Protein AF-A0ABD0NXB0-F1 (afdb_monomer)

pLDDT: mean 73.51, std 18.08, range [41.19, 98.25]

InterPro domains:
  IPR004088 K Homology domain, type 1 [PF00013] (63-90)
  IPR036612 K Homology domain, type 1 superfamily [G3DSA:3.30.1370.10] (56-92)
  IPR036612 K Homology domain, type 1 superfamily [SSF54791] (51-90)

Secondary structure (DSSP, 8-state):
-HHHHTT-EETTEEP------TTTS---PPP-----------PPP---------------S-------HHHHHHHH-GGGHHHHHHHHHHT-

Sequence (92 aa):
ALDKLNGFLMENYALKVSYIPDETAAVDAPAVGGRRGFNPRGPPRQGSPNLGARPKLQSDVPLRMLVPTQFVGAIIGKEGATIRNITKQTHS

Mean predicted aligned error: 16.23 Å

Radius of gyration: 21.7 Å; Cα contacts (8 Å, |Δi|>4): 31; chains: 1; bounding box: 37×34×60 Å

Foldseek 3Di:
DQVVQQQDADPNDGDHDDQDDPVNVPPPDDDDDDDDDDDDDDDDDDDDDPPDPPPPPPVPRDDDDDDDPVCVCVCCDDVSPNVVVVCVVSVD

Solvent-accessible surface area (backbone atoms only — not comparable to full-atom values): 6603 Å² total; per-residue (Å²): 110,57,76,69,41,42,67,35,72,56,98,89,42,65,38,81,67,79,90,76,57,72,93,74,47,79,75,86,66,79,78,85,79,76,92,84,80,92,82,93,88,80,85,88,79,81,85,76,87,84,85,80,72,81,74,74,84,69,65,89,68,84,87,84,82,92,72,64,75,92,50,49,62,68,55,36,28,76,97,39,53,44,43,52,50,50,33,68,73,69,77,104

Structure (mmCIF, N/CA/C/O backbone):
data_AF-A0ABD0NXB0-F1
#
_entry.id   AF-A0ABD0NXB0-F1
#
loop_
_atom_site.group_PDB
_atom_site.id
_atom_site.type_symbol
_atom_site.label_atom_id
_atom_site.label_alt_id
_atom_site.label_comp_id
_atom_site.label_asym_id
_atom_site.label_entity_id
_atom_site.label_seq_id
_atom_site.pdbx_PDB_ins_code
_atom_site.Cartn_x
_atom_site.Cartn_y
_atom_site.Cartn_z
_atom_site.occupancy
_atom_site.B_iso_or_equiv
_atom_site.auth_seq_id
_atom_site.auth_comp_id
_atom_site.auth_asym_id
_atom_site.auth_atom_id
_atom_site.pdbx_PDB_model_num
ATOM 1 N N . ALA A 1 1 ? 7.576 -19.754 -5.098 1.00 62.50 1 ALA A N 1
ATOM 2 C CA . ALA A 1 1 ? 7.474 -18.709 -4.051 1.00 62.50 1 ALA A CA 1
ATOM 3 C C . ALA A 1 1 ? 6.022 -18.515 -3.631 1.00 62.50 1 ALA A C 1
ATOM 5 O O . ALA A 1 1 ? 5.747 -18.644 -2.449 1.00 62.50 1 ALA A O 1
ATOM 6 N N . LEU A 1 2 ? 5.106 -18.314 -4.587 1.00 68.56 2 LEU A N 1
ATOM 7 C CA . LEU A 1 2 ? 3.655 -18.223 -4.362 1.00 68.56 2 LEU A CA 1
ATOM 8 C C . LEU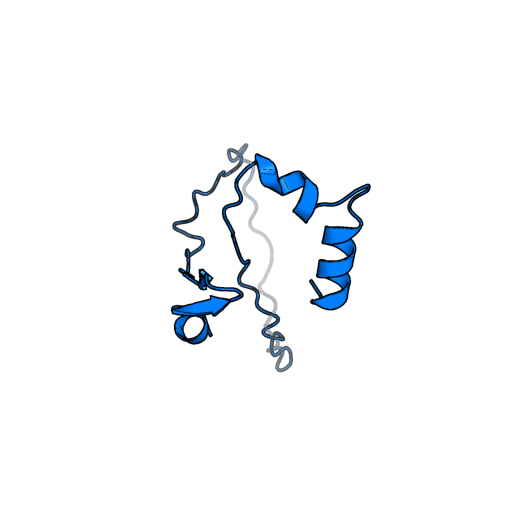 A 1 2 ? 3.088 -19.362 -3.494 1.00 68.56 2 LEU A C 1
ATOM 10 O O . LEU A 1 2 ? 2.435 -19.088 -2.493 1.00 68.56 2 LEU A O 1
ATOM 14 N N . ASP A 1 3 ? 3.432 -20.620 -3.787 1.00 75.81 3 ASP A N 1
ATOM 15 C CA . ASP A 1 3 ? 2.931 -21.777 -3.018 1.00 75.81 3 ASP A CA 1
ATOM 16 C C . ASP A 1 3 ? 3.420 -21.820 -1.568 1.00 75.81 3 ASP A C 1
ATOM 18 O O . ASP A 1 3 ? 2.778 -22.420 -0.718 1.00 75.81 3 ASP A O 1
ATOM 22 N N . LYS A 1 4 ? 4.548 -21.162 -1.265 1.00 80.62 4 LYS A N 1
ATOM 23 C CA . LYS A 1 4 ? 5.059 -21.049 0.110 1.00 80.62 4 LYS A CA 1
ATOM 24 C C . LYS A 1 4 ? 4.334 -19.967 0.911 1.00 80.62 4 LYS A C 1
ATOM 26 O O . LYS A 1 4 ? 4.427 -19.962 2.131 1.00 80.62 4 LYS A O 1
ATOM 31 N N . LEU A 1 5 ? 3.677 -19.034 0.222 1.00 81.06 5 LEU A N 1
ATOM 32 C CA . LEU A 1 5 ? 2.935 -17.932 0.829 1.00 81.06 5 LEU A CA 1
ATOM 33 C C . LEU A 1 5 ? 1.461 -18.296 1.020 1.00 81.06 5 LEU A C 1
ATOM 35 O O . LEU A 1 5 ? 0.849 -17.846 1.979 1.00 81.06 5 LEU A O 1
ATOM 39 N N . ASN A 1 6 ? 0.892 -19.135 0.151 1.00 86.06 6 ASN A N 1
ATOM 40 C CA . ASN A 1 6 ? -0.475 -19.627 0.309 1.00 86.06 6 ASN A CA 1
ATOM 41 C C . ASN A 1 6 ? -0.620 -20.476 1.579 1.00 86.06 6 ASN A C 1
ATOM 43 O O . ASN A 1 6 ? 0.012 -21.520 1.713 1.00 86.06 6 ASN A O 1
ATOM 47 N N . GLY A 1 7 ? -1.465 -20.028 2.509 1.00 84.00 7 GLY A N 1
ATOM 48 C CA . GLY A 1 7 ? -1.658 -20.678 3.807 1.00 84.00 7 GLY A CA 1
ATOM 49 C C . GLY A 1 7 ? -0.607 -20.313 4.858 1.00 84.00 7 GLY A C 1
ATOM 50 O O . GLY A 1 7 ? -0.695 -20.797 5.985 1.00 84.00 7 GLY A O 1
ATOM 51 N N . PHE A 1 8 ? 0.356 -19.442 4.533 1.00 89.25 8 PHE A N 1
ATOM 52 C CA . PHE A 1 8 ? 1.278 -18.905 5.528 1.00 89.25 8 PHE A CA 1
ATOM 53 C C . PHE A 1 8 ? 0.509 -18.043 6.534 1.00 89.25 8 PHE A C 1
ATOM 55 O O . PHE A 1 8 ? -0.235 -17.144 6.138 1.00 89.25 8 PHE A O 1
ATOM 62 N N . LEU A 1 9 ? 0.684 -18.330 7.826 1.00 88.56 9 LEU A N 1
ATOM 63 C CA . LEU A 1 9 ? 0.037 -17.598 8.910 1.00 88.56 9 LEU A CA 1
ATOM 64 C C . LEU A 1 9 ? 0.874 -16.379 9.296 1.00 88.56 9 LEU A C 1
ATOM 66 O O . LEU A 1 9 ? 1.996 -16.512 9.782 1.00 88.56 9 LEU A O 1
ATOM 70 N N . MET A 1 10 ? 0.296 -15.197 9.127 1.00 83.50 10 MET A N 1
ATOM 71 C CA . MET A 1 10 ? 0.849 -13.930 9.583 1.00 83.50 10 MET A CA 1
ATOM 72 C C . MET A 1 10 ? -0.137 -13.301 10.566 1.00 83.50 10 MET A C 1
ATOM 74 O O . MET A 1 10 ? -1.242 -12.943 10.173 1.00 83.50 10 MET A O 1
ATOM 78 N N . GLU A 1 11 ? 0.242 -13.224 11.846 1.00 82.81 11 GLU A N 1
ATOM 79 C CA . GLU A 1 11 ? -0.569 -12.601 12.913 1.00 82.81 11 GLU A CA 1
ATOM 80 C C . GLU A 1 11 ? -2.041 -13.066 12.902 1.00 82.81 11 GLU A C 1
ATOM 82 O O . GLU A 1 11 ? -2.973 -12.273 12.993 1.00 82.81 11 GLU A O 1
ATOM 87 N N . ASN A 1 12 ? -2.236 -14.383 12.758 1.00 84.25 12 ASN A N 1
ATOM 88 C CA . ASN A 1 12 ? -3.523 -15.095 12.686 1.00 84.25 12 ASN A CA 1
ATOM 89 C C . ASN A 1 12 ? -4.290 -14.989 11.355 1.00 84.25 12 ASN A C 1
ATOM 91 O O . ASN A 1 12 ? -5.379 -15.552 11.238 1.00 84.25 12 ASN A O 1
ATOM 95 N N . TYR A 1 13 ? -3.715 -14.367 10.328 1.00 81.69 13 TYR A N 1
ATOM 96 C CA . TYR A 1 13 ? -4.272 -14.347 8.977 1.00 81.69 13 TYR A CA 1
ATOM 97 C C . TYR A 1 13 ? -3.518 -15.306 8.059 1.00 81.69 13 TYR A C 1
ATOM 99 O O . TYR A 1 13 ? -2.295 -15.252 7.953 1.00 81.69 13 TYR A O 1
ATOM 107 N N . ALA A 1 14 ? -4.251 -16.179 7.367 1.00 86.25 14 ALA A N 1
ATOM 108 C CA . ALA A 1 14 ? -3.685 -17.007 6.309 1.00 86.25 14 ALA A CA 1
ATOM 109 C C . ALA A 1 14 ? -3.577 -16.186 5.020 1.00 86.25 14 ALA A C 1
ATOM 111 O O . ALA A 1 14 ? -4.581 -15.689 4.501 1.00 86.25 14 ALA A O 1
ATOM 112 N N . LEU A 1 15 ? -2.366 -16.053 4.489 1.00 85.62 15 LEU A N 1
ATOM 113 C CA . LEU A 1 15 ? -2.147 -15.350 3.232 1.00 85.62 15 LEU A CA 1
ATOM 114 C C . LEU A 1 15 ? -2.689 -16.178 2.057 1.00 85.62 15 LEU A C 1
ATOM 116 O O . LEU A 1 15 ? -2.479 -17.390 1.973 1.00 85.62 15 LEU A O 1
ATOM 120 N N . LYS A 1 16 ? -3.370 -15.503 1.125 1.00 85.06 16 LYS A N 1
ATOM 121 C CA .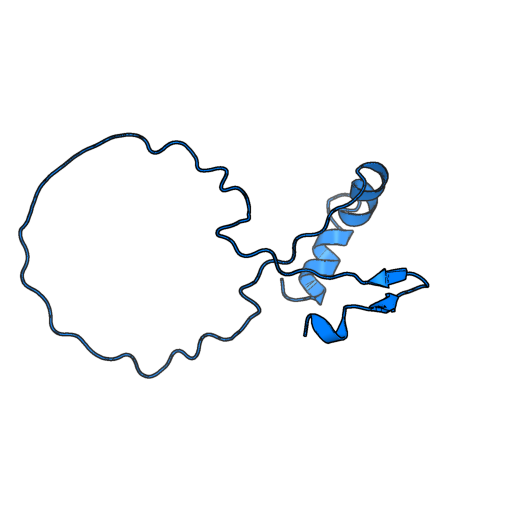 LYS A 1 16 ? -3.773 -16.051 -0.174 1.00 85.06 16 LYS A CA 1
ATOM 122 C C . LYS A 1 16 ? -3.167 -15.191 -1.274 1.00 85.06 16 LYS A C 1
ATOM 124 O O . LYS A 1 16 ? -3.417 -13.991 -1.339 1.00 85.06 16 LYS A O 1
ATOM 129 N N . VAL A 1 17 ? -2.391 -15.814 -2.147 1.00 83.19 17 VAL A N 1
ATOM 130 C CA . VAL A 1 17 ? -1.666 -15.187 -3.243 1.00 83.19 17 VAL A CA 1
ATOM 131 C C . VAL A 1 17 ? -2.007 -15.915 -4.538 1.00 83.19 17 VAL A C 1
ATOM 133 O O . VAL A 1 17 ? -1.777 -17.117 -4.681 1.00 83.19 17 VAL A O 1
ATOM 136 N N . SER A 1 18 ? -2.557 -15.174 -5.494 1.00 81.75 18 SER A N 1
ATOM 137 C CA . SER A 1 18 ? -2.835 -15.637 -6.854 1.00 81.75 18 SER A CA 1
ATOM 138 C C . SER A 1 18 ? -2.018 -14.826 -7.848 1.00 81.75 18 SER A C 1
ATOM 140 O O . SER A 1 18 ? -1.949 -13.603 -7.736 1.00 81.75 18 SER A O 1
ATOM 142 N N . TYR A 1 19 ? -1.428 -15.497 -8.833 1.00 79.06 19 TYR A N 1
ATOM 143 C CA . TYR A 1 19 ? -0.824 -14.820 -9.974 1.00 79.06 19 TYR A CA 1
ATOM 144 C C . TYR A 1 19 ? -1.925 -14.359 -10.936 1.00 79.06 19 TYR A C 1
ATOM 146 O O . TYR A 1 19 ? -2.785 -15.155 -11.308 1.00 79.06 19 TYR A O 1
ATOM 154 N N . ILE A 1 20 ? -1.900 -13.082 -11.316 1.00 76.75 20 ILE A N 1
ATOM 155 C CA . ILE A 1 20 ? -2.787 -12.513 -12.336 1.00 76.75 20 ILE A CA 1
ATOM 156 C C . ILE A 1 20 ? -1.896 -12.185 -13.540 1.00 76.75 20 ILE A C 1
ATOM 158 O O . ILE A 1 20 ? -1.117 -11.237 -13.440 1.00 76.75 20 ILE A O 1
ATOM 162 N N . PRO A 1 21 ? -1.943 -12.965 -14.636 1.00 74.25 21 PRO A N 1
ATOM 163 C CA . PRO A 1 21 ? -1.161 -12.668 -15.831 1.00 74.25 21 PRO A CA 1
ATOM 164 C C . PRO A 1 21 ? -1.609 -11.343 -16.456 1.00 74.25 21 PRO A C 1
ATOM 166 O O . PRO A 1 21 ? -2.805 -11.035 -16.470 1.00 74.25 21 PRO A O 1
ATOM 169 N N . ASP A 1 22 ? -0.657 -10.586 -17.003 1.00 66.75 22 ASP A N 1
ATOM 170 C CA . ASP A 1 22 ? -0.893 -9.238 -17.540 1.00 66.75 22 ASP A CA 1
ATOM 171 C C . ASP A 1 22 ? -1.952 -9.206 -18.658 1.00 66.75 22 ASP A C 1
ATOM 173 O O . ASP A 1 22 ? -2.673 -8.224 -18.781 1.00 66.75 22 ASP A O 1
ATOM 177 N N . GLU A 1 23 ? -2.134 -10.299 -19.408 1.00 68.00 23 GLU A N 1
ATOM 178 C CA . GLU A 1 23 ? -3.196 -10.431 -20.424 1.00 68.00 23 GLU A CA 1
ATOM 179 C C . GLU A 1 23 ? -4.620 -10.438 -19.832 1.00 68.00 23 GLU A C 1
ATOM 181 O O . GLU A 1 23 ? -5.579 -10.069 -20.506 1.00 68.00 23 GLU A O 1
ATOM 186 N N . THR A 1 24 ? -4.772 -10.852 -18.569 1.00 63.03 24 THR A N 1
ATOM 187 C CA . THR A 1 24 ? -6.065 -10.897 -17.850 1.00 63.03 24 THR A CA 1
ATOM 188 C C . THR A 1 24 ? -6.271 -9.708 -16.915 1.00 63.03 24 THR A C 1
ATOM 190 O O . THR A 1 24 ? -7.395 -9.430 -16.491 1.00 63.03 24 THR A O 1
ATOM 193 N N . ALA A 1 25 ? -5.194 -8.992 -16.591 1.00 59.72 25 ALA A N 1
ATOM 194 C CA . ALA A 1 25 ? -5.258 -7.722 -15.898 1.00 59.72 25 ALA A CA 1
ATOM 195 C C . ALA A 1 25 ? -5.811 -6.686 -16.877 1.00 59.72 25 ALA A C 1
ATOM 197 O O . ALA A 1 25 ? -5.051 -6.166 -17.683 1.00 59.72 25 ALA A O 1
ATOM 198 N N . ALA A 1 26 ? -7.124 -6.432 -16.818 1.00 58.88 26 ALA A N 1
ATOM 199 C CA . ALA A 1 26 ? -7.837 -5.472 -17.660 1.00 58.88 26 ALA A CA 1
ATOM 200 C C . ALA A 1 26 ? -6.938 -4.292 -18.057 1.00 58.88 26 ALA A C 1
ATOM 202 O O . ALA A 1 26 ? -6.555 -3.463 -17.229 1.00 58.88 26 ALA A O 1
ATOM 203 N N . VAL A 1 27 ? -6.539 -4.293 -19.326 1.00 57.78 27 VAL A N 1
ATOM 204 C CA . VAL A 1 27 ? -5.739 -3.236 -19.923 1.00 57.78 27 VAL A CA 1
ATOM 205 C C . VAL A 1 27 ? -6.664 -2.030 -20.012 1.00 57.78 27 VAL A C 1
ATOM 207 O O . VAL A 1 27 ? -7.480 -1.942 -20.927 1.00 57.78 27 VAL A O 1
ATOM 210 N N . ASP A 1 28 ? -6.556 -1.101 -19.063 1.00 57.22 28 ASP A N 1
ATOM 211 C CA . ASP A 1 28 ? -6.955 0.287 -19.301 1.00 57.22 28 ASP A CA 1
ATOM 212 C C . ASP A 1 28 ? -5.982 0.843 -20.349 1.00 57.22 28 ASP A C 1
ATOM 214 O O . ASP A 1 28 ? -4.989 1.509 -20.058 1.00 57.22 28 ASP A O 1
ATOM 218 N N . ALA A 1 29 ? -6.208 0.452 -21.602 1.00 55.19 29 ALA A N 1
ATOM 219 C CA . ALA A 1 29 ? -5.469 0.953 -22.737 1.00 55.19 29 ALA A CA 1
ATOM 220 C C . ALA A 1 29 ? -5.920 2.401 -22.982 1.00 55.19 29 ALA A C 1
ATOM 222 O O . ALA A 1 29 ? -7.103 2.627 -23.255 1.00 55.19 29 ALA A O 1
ATOM 223 N N . PRO A 1 30 ? -5.021 3.402 -22.951 1.00 51.59 30 PRO A N 1
ATOM 224 C CA . PRO A 1 30 ? -5.346 4.688 -23.537 1.00 51.59 30 PRO A CA 1
ATOM 225 C C . PRO A 1 30 ? -5.575 4.464 -25.036 1.00 51.59 30 PRO A C 1
ATOM 227 O O . PRO A 1 30 ? -4.741 3.878 -25.729 1.00 51.59 30 PRO A O 1
ATOM 230 N N . ALA A 1 31 ? -6.741 4.888 -25.519 1.00 51.97 31 ALA A N 1
ATOM 231 C CA . ALA A 1 31 ? -7.153 4.750 -26.907 1.00 51.97 31 ALA A CA 1
ATOM 232 C C . ALA A 1 31 ? -6.041 5.213 -27.867 1.00 51.97 31 ALA A C 1
ATOM 234 O O . ALA A 1 31 ? -5.598 6.361 -27.839 1.00 51.97 31 ALA A O 1
ATOM 235 N N . VAL A 1 32 ? -5.602 4.290 -28.725 1.00 50.50 32 VAL A N 1
ATOM 236 C CA . VAL A 1 32 ? -4.618 4.507 -29.788 1.00 50.50 32 VAL A CA 1
ATOM 237 C C . VAL A 1 32 ? -5.108 5.610 -30.726 1.00 50.50 32 VAL A C 1
ATOM 239 O O . VAL A 1 32 ? -6.031 5.422 -31.520 1.00 50.50 32 VAL A O 1
ATOM 242 N N . GLY A 1 33 ? -4.458 6.769 -30.652 1.00 44.78 33 GLY A N 1
ATOM 243 C CA . GLY A 1 33 ? -4.624 7.861 -31.598 1.00 44.78 33 GLY A CA 1
ATOM 244 C C . GLY A 1 33 ? -3.696 7.714 -32.806 1.00 44.78 33 GLY A C 1
ATOM 245 O O . GLY A 1 33 ? -2.501 7.949 -32.703 1.00 44.78 33 GLY A O 1
ATOM 246 N N . GLY A 1 34 ? -4.277 7.409 -33.969 1.00 43.22 34 GLY A N 1
ATOM 247 C CA . GLY A 1 34 ? -3.957 8.123 -35.214 1.00 43.22 34 GLY A CA 1
ATOM 248 C C . GLY A 1 34 ? -2.737 7.699 -36.048 1.00 43.22 34 GLY A C 1
ATOM 249 O O . GLY A 1 34 ? -1.631 8.191 -35.876 1.00 43.22 34 GLY A O 1
ATOM 250 N N . ARG A 1 35 ? -3.025 6.904 -37.088 1.00 52.47 35 ARG A N 1
ATOM 251 C CA . ARG A 1 35 ? -2.350 6.792 -38.402 1.00 52.47 35 ARG A CA 1
ATOM 252 C C . ARG A 1 35 ? -1.405 7.948 -38.801 1.00 52.47 35 ARG A C 1
ATOM 254 O O . ARG A 1 35 ? -1.867 9.080 -38.910 1.00 52.47 35 ARG A O 1
ATOM 261 N N . ARG A 1 36 ? -0.172 7.600 -39.207 1.00 41.19 36 ARG A N 1
ATOM 262 C CA . ARG A 1 36 ? 0.718 8.184 -40.259 1.00 41.19 36 ARG A CA 1
ATOM 263 C C . ARG A 1 36 ? 2.096 7.518 -40.060 1.00 41.19 36 ARG A C 1
ATOM 265 O O . ARG A 1 36 ? 2.536 7.424 -38.932 1.00 41.19 36 ARG A O 1
ATOM 272 N N . GLY A 1 37 ? 2.854 7.006 -41.018 1.00 43.19 37 GLY A N 1
ATOM 273 C CA . GLY A 1 37 ? 2.831 7.017 -42.467 1.00 43.19 37 GLY A CA 1
ATOM 274 C C . GLY A 1 37 ? 3.975 6.112 -42.955 1.00 43.19 37 GLY A C 1
ATOM 275 O O . GLY A 1 37 ?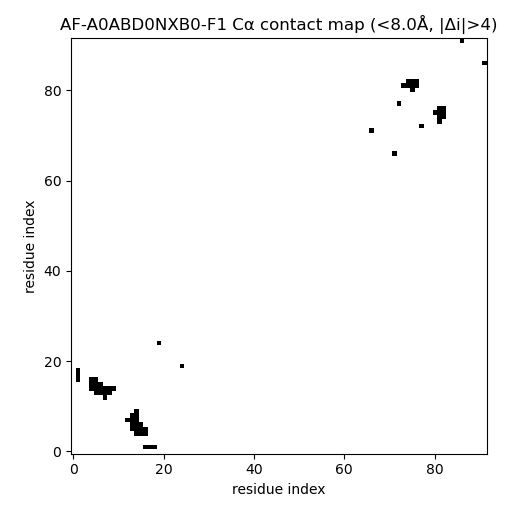 4.934 5.832 -42.241 1.00 43.19 37 GLY A O 1
ATOM 276 N N . PHE A 1 38 ? 3.803 5.619 -44.169 1.00 47.69 38 PHE A N 1
ATOM 277 C CA . PHE A 1 38 ? 4.677 4.745 -44.941 1.00 47.69 38 PHE A CA 1
ATOM 278 C C . PHE A 1 38 ? 6.027 5.407 -45.275 1.00 47.69 38 PHE A C 1
ATOM 280 O O . PHE A 1 38 ? 6.021 6.526 -45.772 1.00 47.69 38 PHE A O 1
ATOM 287 N N . ASN A 1 39 ? 7.153 4.711 -45.044 1.00 50.06 39 ASN A N 1
ATOM 288 C CA . ASN A 1 39 ? 8.449 4.927 -45.718 1.00 50.06 39 ASN A CA 1
ATOM 289 C C . ASN A 1 39 ? 9.390 3.711 -45.504 1.00 50.06 39 ASN A C 1
ATOM 291 O O . ASN A 1 39 ? 9.810 3.486 -44.369 1.00 50.06 39 ASN A O 1
ATOM 295 N N . PRO A 1 40 ? 9.786 2.946 -46.546 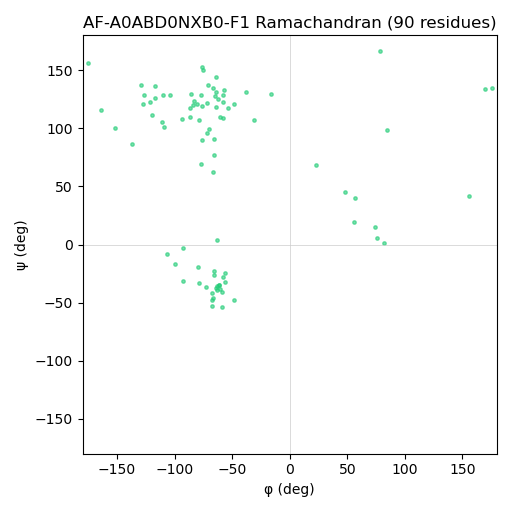1.00 55.41 40 PRO A N 1
ATOM 296 C CA . PRO A 1 40 ? 10.758 1.859 -46.414 1.00 55.41 40 PRO A CA 1
ATOM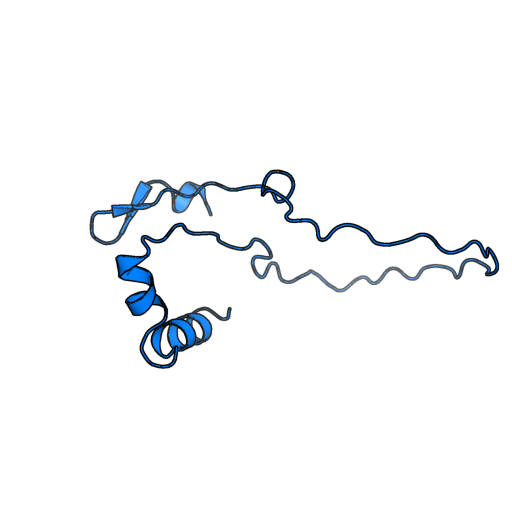 297 C C . PRO A 1 40 ? 12.094 2.224 -47.081 1.00 55.41 40 PRO A C 1
ATOM 299 O O . PRO A 1 40 ? 12.200 2.120 -48.300 1.00 55.41 40 PRO A O 1
ATOM 302 N N . ARG A 1 41 ? 13.128 2.636 -46.327 1.00 49.09 41 ARG A N 1
ATOM 303 C CA . ARG A 1 41 ? 14.506 2.774 -46.861 1.00 49.09 41 ARG A CA 1
ATOM 304 C C . ARG A 1 41 ? 15.594 2.582 -45.790 1.00 49.09 41 ARG A C 1
ATOM 306 O O . ARG A 1 41 ? 15.927 3.525 -45.084 1.00 49.09 41 ARG A O 1
ATOM 313 N N . GLY A 1 42 ? 16.207 1.395 -45.737 1.00 47.22 42 GLY A N 1
ATOM 314 C CA . GLY A 1 42 ? 17.488 1.172 -45.047 1.00 47.22 42 GLY A CA 1
ATOM 315 C C . GLY A 1 42 ? 17.937 -0.304 -45.031 1.00 47.22 42 GLY A C 1
ATOM 316 O O . GLY A 1 42 ? 17.097 -1.163 -44.775 1.00 47.22 42 GLY A O 1
ATOM 317 N N . PRO A 1 43 ? 19.217 -0.629 -45.319 1.00 61.06 43 PRO A N 1
ATOM 318 C CA . PRO A 1 43 ? 19.716 -2.009 -45.372 1.00 61.06 43 PRO A CA 1
ATOM 319 C C . PRO A 1 43 ? 19.919 -2.623 -43.969 1.00 61.06 43 PRO A C 1
ATOM 321 O O . PRO A 1 43 ? 20.207 -1.888 -43.019 1.00 61.06 43 PRO A O 1
ATOM 324 N N . PRO A 1 44 ? 19.820 -3.960 -43.817 1.00 51.16 44 PRO A N 1
ATOM 325 C CA . PRO A 1 44 ? 19.940 -4.625 -42.523 1.00 51.16 44 PRO A CA 1
ATOM 326 C C . PRO A 1 44 ? 21.408 -4.681 -42.087 1.00 51.16 44 PRO A C 1
ATOM 328 O O . PRO A 1 44 ? 22.248 -5.280 -42.760 1.00 51.16 44 PRO A O 1
ATOM 331 N N . ARG A 1 45 ? 21.737 -4.062 -40.948 1.00 56.41 45 ARG A N 1
ATOM 332 C CA . ARG A 1 45 ? 23.046 -4.242 -40.310 1.00 56.41 45 ARG A CA 1
ATOM 333 C C . ARG A 1 45 ? 23.038 -5.502 -39.444 1.00 56.41 45 ARG A C 1
ATOM 335 O O . ARG A 1 45 ? 22.248 -5.644 -38.518 1.00 56.41 45 ARG A O 1
ATOM 342 N N . GLN A 1 46 ? 23.944 -6.387 -39.833 1.00 56.44 46 GLN A N 1
ATOM 343 C CA . GLN A 1 46 ? 24.412 -7.632 -39.238 1.00 56.44 46 GLN A CA 1
ATOM 344 C C . GLN A 1 46 ? 24.520 -7.592 -37.703 1.00 56.44 46 GLN 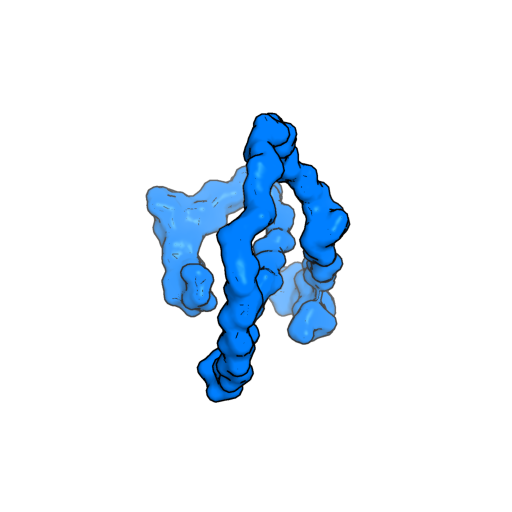A C 1
ATOM 346 O O . GLN A 1 46 ? 25.079 -6.657 -37.131 1.00 56.44 46 GLN A O 1
ATOM 351 N N . GLY A 1 47 ? 23.961 -8.619 -37.057 1.00 47.53 47 GLY A N 1
ATOM 352 C CA . GLY A 1 47 ? 23.872 -8.748 -35.606 1.00 47.53 47 GLY A CA 1
ATOM 353 C C . GLY A 1 47 ? 25.186 -9.133 -34.928 1.00 47.53 47 GLY A C 1
ATOM 354 O O . GLY A 1 47 ? 26.005 -9.864 -35.481 1.00 47.53 47 GLY A O 1
ATOM 355 N N . SER A 1 48 ? 25.333 -8.668 -33.689 1.00 61.34 48 SER A N 1
ATOM 356 C CA . SER A 1 48 ? 26.323 -9.145 -32.724 1.00 6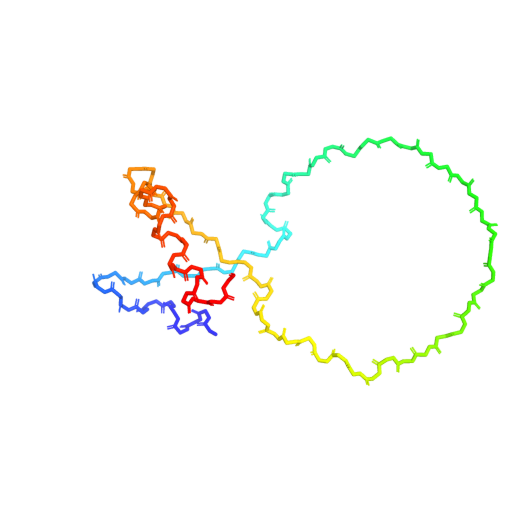1.34 48 SER A CA 1
ATOM 357 C C . SER A 1 48 ? 25.559 -9.744 -31.534 1.00 61.34 48 SER A C 1
ATOM 359 O O . SER A 1 48 ? 24.678 -9.059 -31.003 1.00 61.34 48 SER A O 1
ATOM 361 N N . PRO A 1 49 ? 25.802 -11.001 -31.115 1.00 58.53 49 PRO A N 1
ATOM 362 C CA . PRO A 1 49 ? 25.119 -11.564 -29.961 1.00 58.53 49 PRO A CA 1
ATOM 363 C C . PRO A 1 49 ? 25.778 -11.043 -28.680 1.00 58.53 49 PRO A C 1
ATOM 365 O O . PRO A 1 49 ? 26.878 -11.457 -28.319 1.00 58.53 49 PRO A O 1
ATOM 368 N N . ASN A 1 50 ? 25.089 -10.142 -27.975 1.00 55.72 50 ASN A N 1
ATOM 369 C CA . ASN A 1 50 ? 25.449 -9.744 -26.614 1.00 55.72 50 ASN A CA 1
ATOM 370 C C . ASN A 1 50 ? 25.274 -10.940 -25.658 1.00 55.72 50 ASN A C 1
ATOM 372 O O . ASN A 1 50 ? 24.214 -11.149 -25.069 1.00 55.72 50 ASN A O 1
ATOM 376 N N . LEU A 1 51 ? 26.339 -11.721 -25.486 1.00 61.97 51 LEU A N 1
ATOM 377 C CA . LEU A 1 51 ? 26.511 -12.667 -24.386 1.00 61.97 51 LEU A CA 1
ATOM 378 C C . LEU A 1 51 ? 26.880 -11.879 -23.123 1.00 61.97 51 LEU A C 1
ATOM 380 O O . LEU A 1 51 ? 28.058 -11.643 -22.870 1.00 61.97 51 LEU A O 1
ATOM 384 N N . GLY A 1 52 ? 25.898 -11.444 -22.330 1.00 57.97 52 GLY A N 1
ATOM 385 C CA . GLY A 1 52 ? 26.237 -10.842 -21.035 1.00 57.97 52 GLY A CA 1
ATOM 386 C C . GLY A 1 52 ? 25.239 -9.883 -20.412 1.00 57.97 52 GLY A C 1
ATOM 387 O O . GLY A 1 52 ? 25.650 -8.886 -19.835 1.00 57.97 52 GLY A O 1
ATOM 388 N N . ALA A 1 53 ? 23.947 -10.175 -20.460 1.00 58.91 53 ALA A N 1
ATOM 389 C CA . ALA A 1 53 ? 23.034 -9.607 -19.479 1.00 58.91 53 ALA A CA 1
ATOM 390 C C . ALA A 1 53 ? 22.095 -10.719 -19.045 1.00 58.91 53 ALA A C 1
ATOM 392 O O . ALA A 1 53 ? 21.033 -10.907 -19.622 1.00 58.91 53 ALA A O 1
ATOM 393 N N . ARG A 1 54 ? 22.511 -11.505 -18.046 1.00 54.53 54 ARG A N 1
ATOM 394 C CA . ARG A 1 54 ? 21.542 -12.229 -17.224 1.00 54.53 54 ARG A CA 1
ATOM 395 C C . ARG A 1 54 ? 20.693 -11.128 -16.589 1.00 54.53 54 ARG A C 1
ATOM 397 O O . ARG A 1 54 ? 21.257 -10.393 -15.772 1.00 54.53 54 ARG A O 1
ATOM 404 N N . PRO A 1 55 ? 19.413 -10.943 -16.960 1.00 53.84 55 PRO A N 1
ATOM 405 C CA . PRO A 1 55 ? 18.580 -10.006 -16.235 1.00 53.84 55 PRO A CA 1
ATOM 406 C C . PRO A 1 55 ? 18.604 -10.504 -14.797 1.00 53.84 55 PRO A C 1
ATOM 408 O O . PRO A 1 55 ? 18.350 -11.687 -14.534 1.00 53.84 55 PRO A O 1
ATOM 411 N N . LYS A 1 56 ? 19.033 -9.649 -13.866 1.00 54.44 56 LYS A N 1
ATOM 412 C CA . LYS A 1 56 ? 18.771 -9.916 -12.458 1.00 54.44 56 LYS A CA 1
ATOM 413 C C . LYS A 1 56 ? 17.264 -10.119 -12.409 1.00 54.44 56 LYS A C 1
ATOM 415 O O . LYS A 1 56 ? 16.536 -9.212 -12.786 1.00 54.44 56 LYS A O 1
ATOM 420 N N . LEU A 1 57 ? 16.821 -11.316 -12.029 1.00 51.28 57 LEU A N 1
ATOM 421 C CA . LEU A 1 57 ? 15.423 -11.621 -11.735 1.00 51.28 57 LEU A CA 1
ATOM 422 C C . LEU A 1 57 ? 15.042 -10.831 -10.474 1.00 51.28 57 LEU A C 1
ATOM 424 O O . LEU A 1 57 ? 14.789 -11.402 -9.417 1.00 51.28 57 LEU A O 1
ATOM 428 N N . GLN A 1 58 ? 15.100 -9.505 -10.551 1.00 55.16 58 GLN A N 1
ATOM 429 C CA . GLN A 1 58 ? 14.570 -8.588 -9.567 1.00 55.16 58 GLN A CA 1
ATOM 430 C C . GLN A 1 58 ? 13.073 -8.576 -9.819 1.00 55.16 58 GLN A C 1
ATOM 432 O O . GLN A 1 58 ? 12.570 -7.632 -10.395 1.00 55.16 58 GLN A O 1
ATOM 437 N N . SER A 1 59 ? 12.423 -9.702 -9.502 1.00 58.34 59 SER A N 1
ATOM 438 C CA . SER A 1 59 ? 10.971 -9.884 -9.483 1.00 58.34 59 SER A CA 1
ATOM 439 C C . SER A 1 59 ? 10.222 -8.882 -10.370 1.00 58.34 59 SER A C 1
ATOM 441 O O . SER A 1 59 ? 9.516 -8.026 -9.849 1.00 58.34 59 SER A O 1
ATOM 443 N N . ASP A 1 60 ? 10.369 -8.992 -11.696 1.00 61.81 60 ASP A N 1
ATOM 444 C CA . ASP A 1 60 ? 9.666 -8.137 -12.676 1.00 61.81 60 ASP A CA 1
ATOM 445 C C . ASP A 1 60 ? 8.134 -8.328 -12.625 1.00 61.81 60 ASP A C 1
ATOM 447 O O . ASP A 1 60 ? 7.388 -7.767 -13.420 1.00 61.81 60 ASP A O 1
ATOM 451 N N . VAL A 1 61 ? 7.648 -9.145 -11.687 1.00 72.94 61 VAL A N 1
ATOM 452 C CA . VAL A 1 61 ? 6.239 -9.412 -11.446 1.00 72.94 61 VAL A CA 1
ATOM 453 C C . VAL A 1 61 ? 5.731 -8.454 -10.361 1.00 72.94 61 VAL A C 1
ATOM 455 O O . VAL A 1 61 ? 6.065 -8.645 -9.186 1.00 72.94 61 VAL A O 1
ATOM 458 N N . PRO A 1 62 ? 4.907 -7.448 -10.708 1.00 74.62 62 PRO A N 1
ATOM 459 C CA . PRO A 1 62 ? 4.336 -6.537 -9.725 1.00 74.62 62 PRO A CA 1
ATOM 460 C C . PRO A 1 62 ? 3.362 -7.274 -8.795 1.00 74.62 62 PRO A C 1
ATOM 462 O O . PRO A 1 62 ? 2.490 -8.021 -9.241 1.00 74.62 62 PRO A O 1
ATOM 465 N N . LEU A 1 63 ? 3.467 -7.025 -7.488 1.00 80.88 63 LEU A N 1
ATOM 466 C CA . LEU A 1 63 ? 2.486 -7.493 -6.508 1.00 80.88 63 LEU A CA 1
ATOM 467 C C . LEU A 1 63 ? 1.301 -6.518 -6.455 1.00 80.88 63 LEU A C 1
ATOM 469 O O . LEU A 1 63 ? 1.479 -5.335 -6.168 1.00 80.88 63 LEU A O 1
ATOM 473 N N . ARG A 1 64 ? 0.080 -7.016 -6.682 1.00 82.50 64 ARG A N 1
ATOM 474 C CA . ARG A 1 64 ? -1.166 -6.244 -6.536 1.00 82.50 64 ARG A CA 1
ATOM 475 C C . ARG A 1 64 ? -1.944 -6.748 -5.324 1.00 82.50 64 ARG A C 1
ATOM 477 O O . ARG A 1 64 ? -2.188 -7.946 -5.207 1.00 82.50 64 ARG A O 1
ATOM 484 N N . MET A 1 65 ? -2.339 -5.839 -4.435 1.00 84.19 65 MET A N 1
ATOM 485 C CA . MET A 1 65 ? -3.088 -6.157 -3.214 1.00 84.19 65 MET A CA 1
ATOM 486 C C . MET A 1 65 ? -4.328 -5.268 -3.106 1.00 84.19 65 MET A C 1
ATOM 488 O O . MET A 1 65 ? -4.251 -4.067 -3.357 1.00 84.19 65 MET A O 1
ATOM 492 N N . LEU A 1 66 ? -5.464 -5.855 -2.720 1.00 87.12 66 LEU A N 1
ATOM 493 C CA . LEU A 1 66 ? -6.681 -5.108 -2.400 1.00 87.12 66 LEU A CA 1
ATOM 494 C C . LEU A 1 66 ? -6.638 -4.658 -0.941 1.00 87.12 66 LEU A C 1
ATOM 496 O O . LEU A 1 66 ? -6.422 -5.470 -0.044 1.00 87.12 66 LEU A O 1
ATOM 500 N N . VAL A 1 67 ? -6.881 -3.369 -0.712 1.00 90.44 67 VAL A N 1
ATOM 501 C CA . VAL A 1 67 ? -6.884 -2.764 0.623 1.00 90.44 67 VAL A CA 1
ATOM 502 C C . VAL A 1 67 ? -8.208 -2.024 0.833 1.00 90.44 67 VAL A C 1
ATOM 504 O O . VAL A 1 67 ? -8.562 -1.184 0.003 1.00 90.44 67 VAL A O 1
ATOM 507 N N . PRO A 1 68 ? -8.936 -2.275 1.938 1.00 94.00 68 PRO A N 1
ATOM 508 C CA . PRO A 1 68 ? -10.079 -1.453 2.317 1.00 94.00 68 PRO A CA 1
ATOM 509 C C . PRO A 1 68 ? -9.679 0.018 2.478 1.00 94.00 68 PRO A C 1
ATOM 511 O O . PRO A 1 68 ? -8.705 0.339 3.159 1.00 94.00 68 PRO A O 1
ATOM 514 N N . THR A 1 69 ? -10.465 0.926 1.903 1.00 94.75 69 THR A N 1
ATOM 515 C CA . THR A 1 69 ? -10.166 2.370 1.881 1.00 94.75 69 THR A CA 1
ATOM 516 C C . THR A 1 69 ? -9.96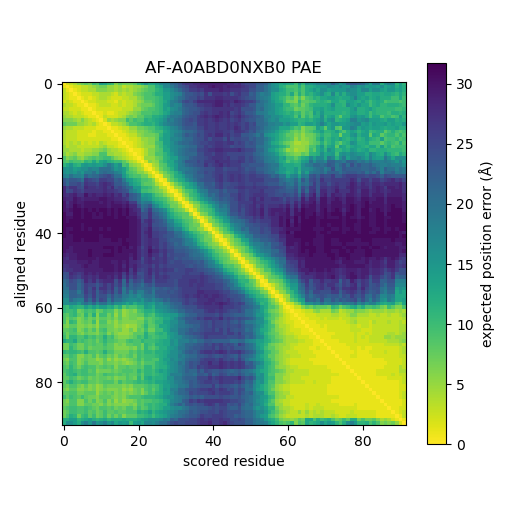5 2.967 3.274 1.00 94.75 69 THR A C 1
ATOM 518 O O . THR A 1 69 ? -9.116 3.834 3.447 1.00 94.75 69 THR A O 1
ATOM 521 N N . GLN A 1 70 ? -10.662 2.448 4.286 1.00 96.31 70 GLN A N 1
ATOM 522 C CA . GLN A 1 70 ? -10.510 2.842 5.693 1.00 96.31 70 GLN A CA 1
ATOM 523 C C . GLN A 1 70 ? -9.076 2.698 6.244 1.00 96.31 70 GLN A C 1
ATOM 525 O O . GLN A 1 70 ? -8.709 3.410 7.174 1.00 96.31 70 GLN A O 1
ATOM 530 N N . PHE A 1 71 ? -8.248 1.819 5.667 1.00 94.62 71 PHE A N 1
ATOM 531 C CA . PHE A 1 71 ? -6.890 1.545 6.152 1.00 94.62 71 PHE A CA 1
ATOM 532 C C . PHE A 1 71 ? -5.785 2.128 5.262 1.00 94.62 71 PHE A C 1
ATOM 534 O O . PHE A 1 71 ? -4.620 2.129 5.663 1.00 94.62 71 PHE A O 1
ATOM 541 N N . VAL A 1 72 ? -6.111 2.670 4.080 1.00 97.12 72 VAL A N 1
ATOM 542 C CA . VAL A 1 72 ? -5.092 3.146 3.123 1.00 97.12 72 VAL A CA 1
ATOM 543 C C . VAL A 1 72 ? -4.228 4.272 3.701 1.00 97.12 72 VAL A C 1
ATOM 545 O O . VAL A 1 72 ? -3.023 4.321 3.458 1.00 97.12 72 VAL A O 1
ATOM 548 N N . GLY A 1 73 ? -4.817 5.135 4.535 1.00 97.69 73 GLY A N 1
ATOM 549 C CA . GLY A 1 73 ? -4.099 6.228 5.191 1.00 97.69 73 GLY A CA 1
ATOM 550 C C . GLY A 1 73 ? -2.979 5.739 6.113 1.00 97.69 73 GLY A C 1
ATOM 551 O O . GLY A 1 73 ? -1.922 6.362 6.163 1.00 97.69 73 GLY A O 1
ATOM 552 N N . ALA A 1 74 ? -3.168 4.599 6.786 1.00 96.62 74 ALA A N 1
ATOM 553 C CA . ALA A 1 74 ? -2.151 4.003 7.652 1.00 96.62 74 ALA A CA 1
ATOM 554 C C . ALA A 1 74 ? -0.992 3.388 6.849 1.00 96.62 74 ALA A C 1
ATOM 556 O O . ALA A 1 74 ? 0.163 3.505 7.255 1.00 96.62 74 ALA A O 1
ATOM 557 N N . ILE A 1 75 ? -1.291 2.792 5.687 1.00 96.19 75 ILE A N 1
ATOM 558 C CA . ILE A 1 75 ? -0.282 2.225 4.778 1.00 96.19 75 ILE A CA 1
ATOM 559 C C . ILE A 1 75 ? 0.595 3.329 4.179 1.00 96.19 75 ILE A C 1
ATOM 561 O O . ILE A 1 75 ? 1.819 3.204 4.156 1.00 96.19 75 ILE A O 1
ATOM 565 N N . ILE A 1 76 ? -0.016 4.423 3.710 1.00 97.38 76 ILE A N 1
ATOM 566 C CA . ILE A 1 76 ? 0.721 5.572 3.161 1.00 97.38 76 ILE A CA 1
ATOM 567 C C . ILE A 1 76 ? 1.505 6.268 4.285 1.00 97.38 76 ILE A C 1
ATOM 569 O O . ILE A 1 76 ? 2.706 6.522 4.154 1.00 97.38 76 ILE A O 1
ATOM 573 N N . GLY A 1 77 ? 0.837 6.529 5.409 1.00 97.88 77 GLY A N 1
ATOM 574 C CA . GLY A 1 77 ? 1.368 7.285 6.537 1.00 97.88 77 GLY A CA 1
ATOM 575 C C . GLY A 1 77 ? 1.358 8.798 6.306 1.00 97.88 77 GLY A C 1
ATOM 576 O O . GLY A 1 77 ? 1.195 9.291 5.188 1.00 97.88 77 GLY A O 1
ATOM 577 N N . LYS A 1 78 ? 1.564 9.564 7.383 1.00 97.94 78 LYS A N 1
ATOM 578 C CA . LYS A 1 78 ? 1.698 11.027 7.310 1.00 97.94 78 LYS A CA 1
ATOM 579 C C . LYS A 1 78 ? 2.853 11.393 6.370 1.00 97.94 78 LYS A C 1
ATOM 581 O O . LYS A 1 78 ? 3.945 10.853 6.517 1.00 97.94 78 LYS A O 1
ATOM 586 N N . GLU A 1 79 ? 2.600 12.272 5.396 1.00 97.44 79 GLU A N 1
ATOM 587 C CA . GLU A 1 79 ? 3.586 12.709 4.382 1.00 97.44 79 GLU A CA 1
ATOM 588 C C . GLU A 1 79 ? 4.225 11.555 3.573 1.00 97.44 79 GLU A C 1
ATOM 590 O O . GLU A 1 79 ? 5.291 11.709 2.971 1.00 97.44 79 GLU A O 1
ATOM 595 N N . GLY A 1 80 ? 3.585 10.379 3.549 1.00 98.06 80 GLY A N 1
ATOM 596 C CA . GLY A 1 80 ? 4.134 9.182 2.911 1.00 98.06 80 GLY A CA 1
ATOM 597 C C . GLY A 1 80 ? 5.271 8.516 3.695 1.00 98.06 80 GLY A C 1
ATOM 598 O O . GLY A 1 80 ? 6.010 7.717 3.121 1.00 98.06 80 GLY A O 1
ATOM 599 N N . ALA A 1 81 ? 5.468 8.846 4.977 1.00 98.25 81 ALA A N 1
ATOM 600 C CA . ALA A 1 81 ? 6.588 8.334 5.771 1.00 98.25 81 ALA A CA 1
ATOM 601 C C . ALA A 1 81 ? 6.602 6.798 5.871 1.00 98.25 81 ALA A C 1
ATOM 603 O O . ALA A 1 81 ? 7.664 6.186 5.750 1.00 98.25 81 ALA A O 1
ATOM 604 N N . THR A 1 82 ? 5.433 6.173 6.040 1.00 97.94 82 THR A N 1
ATOM 605 C CA . THR A 1 82 ? 5.315 4.715 6.175 1.00 97.94 82 THR A CA 1
ATOM 606 C C . THR A 1 82 ? 5.671 4.013 4.869 1.00 97.94 82 THR A C 1
ATOM 608 O O . THR A 1 82 ? 6.573 3.176 4.858 1.00 97.94 82 THR A O 1
ATOM 611 N N . ILE A 1 83 ? 5.041 4.396 3.750 1.00 97.38 83 ILE A N 1
ATOM 612 C CA . ILE A 1 83 ? 5.311 3.763 2.449 1.00 97.38 83 ILE A CA 1
ATOM 613 C C . ILE A 1 83 ? 6.760 3.982 1.989 1.00 97.38 83 ILE A C 1
ATOM 615 O O . ILE A 1 83 ? 7.374 3.057 1.467 1.00 97.38 83 ILE A O 1
ATOM 619 N N . ARG A 1 84 ? 7.352 5.154 2.265 1.00 97.06 84 ARG A N 1
ATOM 620 C CA . ARG A 1 84 ? 8.775 5.426 1.983 1.00 97.06 84 ARG A CA 1
ATOM 621 C C . ARG A 1 84 ? 9.717 4.543 2.797 1.00 97.06 84 ARG A C 1
ATOM 623 O O . ARG A 1 84 ? 10.767 4.142 2.302 1.00 97.06 84 ARG A O 1
ATOM 630 N N . ASN A 1 85 ? 9.376 4.265 4.054 1.00 96.94 85 ASN A N 1
ATOM 631 C CA . ASN A 1 85 ? 10.178 3.373 4.885 1.00 96.94 85 ASN A CA 1
ATOM 632 C C . ASN A 1 85 ? 10.118 1.934 4.352 1.00 96.94 85 ASN A C 1
ATOM 634 O O . ASN A 1 85 ? 11.153 1.280 4.253 1.00 96.94 85 ASN A O 1
ATOM 638 N N . ILE A 1 86 ? 8.930 1.477 3.940 1.00 95.38 86 ILE A N 1
ATOM 639 C CA . ILE A 1 86 ? 8.744 0.156 3.327 1.00 95.38 86 ILE A CA 1
ATOM 640 C C . ILE A 1 86 ? 9.600 0.036 2.061 1.00 95.38 86 ILE A C 1
ATOM 642 O O . ILE A 1 86 ? 10.438 -0.859 2.003 1.00 95.38 86 ILE A O 1
ATOM 646 N N . THR A 1 87 ? 9.480 0.963 1.101 1.00 94.44 87 THR A N 1
ATOM 647 C CA . THR A 1 87 ? 10.253 0.893 -0.156 1.00 94.44 87 THR A CA 1
ATOM 648 C C . THR A 1 87 ? 11.763 0.929 0.083 1.00 94.44 87 THR A C 1
ATOM 650 O O . THR A 1 87 ? 12.506 0.167 -0.539 1.00 94.44 87 THR A O 1
ATOM 653 N N . LYS A 1 88 ? 12.227 1.732 1.054 1.00 95.00 88 LYS A N 1
ATOM 654 C CA . LYS A 1 88 ? 13.642 1.782 1.456 1.00 95.00 88 LYS A CA 1
ATOM 655 C C . LYS A 1 88 ? 14.143 0.450 2.027 1.00 95.00 88 LYS A C 1
ATOM 657 O O . LYS A 1 88 ? 15.285 0.083 1.766 1.00 95.00 88 LYS A O 1
ATOM 662 N N . GLN A 1 89 ? 13.332 -0.256 2.814 1.00 93.31 89 GLN A N 1
ATOM 663 C CA . GLN A 1 89 ? 13.717 -1.537 3.420 1.00 93.31 89 GLN A CA 1
ATOM 664 C C . GLN A 1 89 ? 13.633 -2.705 2.426 1.00 93.31 89 GLN A C 1
ATOM 666 O O . GLN A 1 89 ? 14.449 -3.626 2.490 1.00 93.31 89 GLN A O 1
ATOM 671 N N . THR A 1 90 ? 12.681 -2.670 1.491 1.00 88.75 90 THR A N 1
ATOM 672 C CA . THR A 1 90 ? 12.427 -3.771 0.547 1.00 88.75 90 THR A CA 1
ATOM 673 C C . THR A 1 90 ? 13.170 -3.644 -0.779 1.00 88.75 90 THR A C 1
ATOM 675 O O . THR A 1 90 ? 13.097 -4.570 -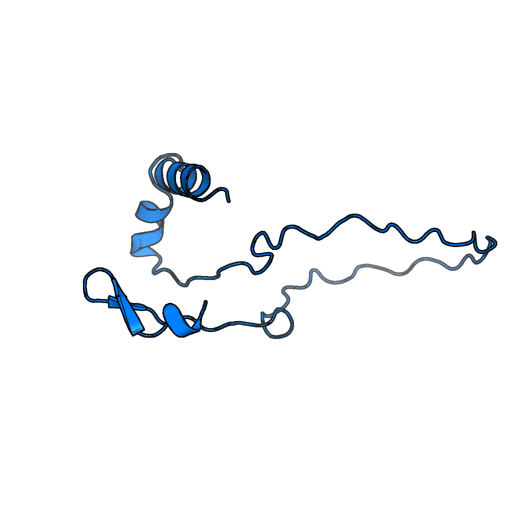1.582 1.00 88.75 90 THR A O 1
ATOM 678 N N . HIS A 1 91 ? 13.916 -2.554 -0.999 1.00 80.81 91 HIS A N 1
ATOM 679 C CA . HIS A 1 91 ? 14.613 -2.264 -2.262 1.00 80.81 91 HIS A CA 1
ATOM 680 C C . HIS A 1 91 ? 13.657 -2.230 -3.473 1.00 80.81 91 HIS A C 1
ATOM 682 O O . HIS A 1 91 ? 13.988 -2.742 -4.548 1.00 80.81 91 HIS A O 1
ATOM 688 N N . SER A 1 92 ? 12.464 -1.657 -3.272 1.00 67.25 92 SER A N 1
ATOM 689 C CA . SER A 1 92 ? 11.475 -1.391 -4.331 1.00 67.25 92 SER A CA 1
ATOM 690 C C . SER A 1 92 ? 11.656 -0.024 -4.970 1.00 67.25 92 SER A C 1
ATOM 692 O O . SER A 1 92 ? 12.113 0.906 -4.268 1.00 67.25 92 SER A O 1
#

Organism: Cirrhinus mrigala (NCBI:txid683832)